Protein AF-A0A2V7A7R7-F1 (afdb_monomer)

Sequence (84 aa):
MPRLKLPTRLATPEDAGVVAAIYNEGIAERNATFENEPRTAEQIASQLGERKEGYDLQLTQYDERGWRATFYTQAWSTGAPVHR

Solvent-accessible surface area (backbone atoms only — not comparable to full-atom values): 5176 Å² total; per-residue (Å²): 131,84,79,78,80,51,66,67,46,75,60,50,47,85,42,12,56,62,51,24,49,57,52,33,48,25,33,76,70,63,43,98,48,97,55,85,74,76,64,49,36,67,60,40,20,50,54,49,67,52,72,51,93,55,55,50,50,36,37,31,46,71,55,102,88,44,73,41,80,46,81,43,62,52,86,72,80,60,91,69,81,82,80,126

Foldseek 3Di:
DDDPQFDKDFDALVCLQQVLVVVVVCLVVVHPDPDNDRDDSVNSSVVRVPPDQFKTWMWGAPDPPDIDIDIGTPPPVDPDDPDD

pLDDT: mean 71.65, std 14.65, range [42.66, 90.88]

Radius of gyration: 14.91 Å; Cα contacts (8 Å, |Δi|>4): 103; chains: 1; bounding box: 36×44×31 Å

Secondary structure (DSSP, 8-state):
-------EEE--GGGHHHHHHHHHHHHHTT-S-S--SPPPHHHHHHHHHS--TTEEEEEEE-SSS-EEEEEEEGGGTS------

Mean predicted aligned error: 11.47 Å

Nearest PDB structures (foldseek):
  5jtf-assembly1_B  TM=6.878E-01  e=2.040E-03  Pseudomonas putida KT2440
  5wph-assembly1_A  TM=6.582E-01  e=4.456E-03  Pseudomonas putida KT2440
  1vhs-assembly1_A  TM=6.550E-01  e=7.028E-03  Bacillus subtilis
  5t7e-assembly1_C-2  TM=6.724E-01  e=1.992E-02  Streptomyces hygroscopicus
  3dr8-assembly1_B  TM=6.917E-01  e=3.819E-02  unclassified

Structure (mmCIF, N/CA/C/O backbone):
data_AF-A0A2V7A7R7-F1
#
_entry.id   AF-A0A2V7A7R7-F1
#
loop_
_atom_site.group_PDB
_atom_site.id
_atom_site.type_symbol
_atom_site.label_atom_id
_atom_site.label_alt_id
_atom_site.label_comp_id
_atom_site.label_asym_id
_atom_site.label_entity_id
_atom_site.label_seq_id
_atom_site.pdbx_PDB_ins_code
_atom_site.Cartn_x
_atom_site.Cartn_y
_atom_site.Cartn_z
_atom_site.occupancy
_atom_site.B_iso_or_equiv
_atom_site.auth_seq_id
_atom_site.auth_comp_id
_atom_site.auth_asym_id
_atom_site.auth_atom_id
_atom_site.pdbx_PDB_model_num
ATOM 1 N N . MET A 1 1 ? -18.392 6.121 -18.844 1.00 42.84 1 MET A N 1
ATOM 2 C CA . MET A 1 1 ? -18.173 4.981 -17.928 1.00 42.84 1 MET A CA 1
ATOM 3 C C . MET A 1 1 ? -18.031 5.533 -16.520 1.00 42.84 1 MET A C 1
ATOM 5 O O . M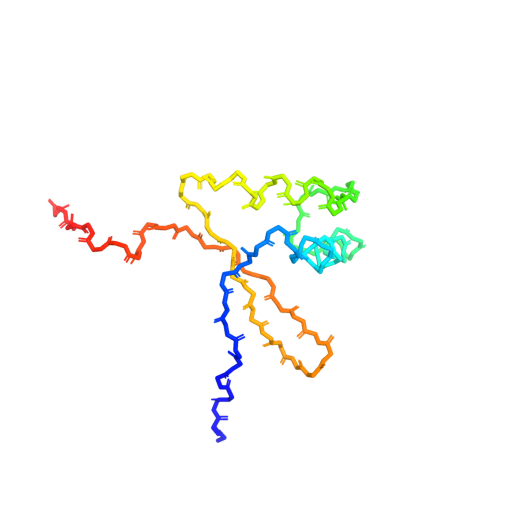ET A 1 1 ? -17.230 6.451 -16.362 1.00 42.84 1 MET A O 1
ATOM 9 N N . PRO A 1 2 ? -18.822 5.094 -15.528 1.00 49.50 2 PRO A N 1
ATOM 10 C CA . PRO A 1 2 ? -18.639 5.582 -14.167 1.00 49.50 2 PRO A CA 1
ATOM 11 C C . PRO A 1 2 ? -17.276 5.095 -13.658 1.00 49.50 2 PRO A C 1
ATOM 13 O O . PRO A 1 2 ? -16.974 3.907 -13.737 1.00 49.50 2 PRO A O 1
ATOM 16 N N . ARG A 1 3 ? -16.429 6.014 -13.177 1.00 53.22 3 ARG A N 1
ATOM 17 C CA . ARG A 1 3 ? -15.198 5.655 -12.458 1.00 53.22 3 ARG A CA 1
ATOM 18 C C . ARG A 1 3 ? -15.625 4.885 -11.211 1.00 53.22 3 ARG A C 1
ATOM 20 O O . ARG A 1 3 ? -16.191 5.493 -10.304 1.00 53.22 3 ARG A O 1
ATOM 27 N N . LEU A 1 4 ? -15.386 3.575 -11.183 1.00 48.88 4 LEU A N 1
ATOM 28 C CA . LEU A 1 4 ? -15.497 2.778 -9.964 1.00 48.88 4 LEU A CA 1
ATOM 29 C C . LEU A 1 4 ? -14.661 3.478 -8.887 1.00 48.88 4 LEU A C 1
ATOM 31 O O . LEU A 1 4 ? -13.447 3.630 -9.033 1.00 48.88 4 LEU A O 1
ATOM 35 N N . LYS A 1 5 ? -15.323 3.979 -7.839 1.00 56.06 5 LYS A N 1
ATOM 36 C CA . LYS A 1 5 ? -14.642 4.403 -6.616 1.00 56.06 5 LYS A CA 1
ATOM 37 C C . LYS A 1 5 ? -14.204 3.125 -5.923 1.00 56.06 5 LYS A C 1
ATOM 39 O O . LYS A 1 5 ? -14.953 2.559 -5.135 1.00 56.06 5 LYS A O 1
ATOM 44 N N . LEU A 1 6 ? -13.035 2.636 -6.309 1.00 59.06 6 LEU A N 1
ATOM 45 C CA . LEU A 1 6 ? -12.418 1.504 -5.647 1.00 59.06 6 LEU A CA 1
ATOM 46 C C . LEU A 1 6 ? -12.234 1.866 -4.167 1.00 59.06 6 LEU A C 1
ATOM 48 O O . LEU A 1 6 ? -11.817 2.994 -3.884 1.00 59.06 6 LEU A O 1
ATOM 52 N N . PRO A 1 7 ? -12.603 0.981 -3.227 1.00 75.44 7 PRO A N 1
ATOM 53 C CA . PRO A 1 7 ? -12.488 1.276 -1.812 1.00 75.44 7 PRO A CA 1
ATOM 54 C C . PRO A 1 7 ? -11.035 1.608 -1.477 1.00 75.44 7 PRO A C 1
ATOM 56 O O . PRO A 1 7 ? -10.094 0.897 -1.841 1.00 75.44 7 PRO A O 1
ATOM 59 N N . THR A 1 8 ? -10.883 2.736 -0.798 1.00 72.56 8 THR A N 1
ATOM 60 C CA . THR A 1 8 ? -9.607 3.326 -0.434 1.00 72.56 8 THR A CA 1
ATOM 61 C C . THR A 1 8 ? -9.563 3.458 1.076 1.00 72.56 8 THR A C 1
ATOM 63 O O . THR A 1 8 ? -10.455 4.072 1.664 1.00 72.56 8 THR A O 1
ATOM 66 N N . ARG A 1 9 ? -8.527 2.903 1.705 1.00 83.75 9 ARG A N 1
ATOM 67 C CA . ARG A 1 9 ? -8.303 3.050 3.146 1.00 83.75 9 ARG A CA 1
ATOM 68 C C . ARG A 1 9 ? -6.819 3.145 3.477 1.00 83.75 9 ARG A C 1
ATOM 70 O O . ARG A 1 9 ? -5.967 2.769 2.669 1.00 83.75 9 ARG A O 1
ATOM 77 N N . LEU A 1 10 ? -6.534 3.640 4.679 1.00 81.50 10 LEU A N 1
ATOM 78 C CA . LEU A 1 10 ? -5.195 3.583 5.255 1.00 81.50 10 LEU A CA 1
ATOM 79 C C . LEU A 1 10 ? -4.779 2.125 5.462 1.00 81.50 10 LEU A C 1
ATOM 81 O O . LEU A 1 10 ? -5.605 1.287 5.848 1.00 81.50 10 LEU A O 1
ATOM 85 N N . ALA A 1 11 ? -3.506 1.849 5.196 1.00 82.81 11 ALA A N 1
ATOM 86 C CA . ALA A 1 11 ? -2.897 0.575 5.533 1.00 82.81 11 ALA A CA 1
ATOM 87 C C . ALA A 1 11 ? -2.691 0.473 7.052 1.00 82.81 11 ALA A C 1
ATOM 89 O O . ALA A 1 11 ? -2.300 1.444 7.703 1.00 82.81 11 ALA A O 1
ATOM 90 N N . THR A 1 12 ? -2.943 -0.705 7.607 1.00 86.50 12 THR A N 1
ATOM 91 C CA . THR A 1 12 ? -2.631 -1.062 8.996 1.00 86.50 12 THR A CA 1
ATOM 92 C C . THR A 1 12 ? -1.514 -2.110 9.010 1.00 86.50 12 THR A C 1
ATOM 94 O O . THR A 1 12 ? -1.215 -2.692 7.965 1.00 86.50 12 THR A O 1
ATOM 97 N N . PRO A 1 13 ? -0.890 -2.413 10.164 1.00 87.62 13 PRO A N 1
ATOM 98 C CA . PRO A 1 13 ? 0.101 -3.490 10.247 1.00 87.62 13 PRO A CA 1
ATOM 99 C C . PRO A 1 13 ? -0.404 -4.853 9.740 1.00 87.62 13 PRO A C 1
ATOM 101 O O . PRO A 1 13 ? 0.395 -5.670 9.295 1.00 87.62 13 PRO A O 1
ATOM 104 N N . GLU A 1 14 ? -1.719 -5.093 9.746 1.00 88.44 14 GLU A N 1
ATOM 105 C CA . GLU A 1 14 ? -2.330 -6.314 9.201 1.00 88.44 14 GLU A CA 1
ATOM 106 C C . GLU A 1 14 ? -2.186 -6.418 7.672 1.00 88.44 14 GLU A C 1
ATOM 108 O O . GLU A 1 14 ? -2.143 -7.517 7.122 1.00 88.44 14 GLU A O 1
ATOM 113 N N . ASP A 1 15 ? -2.039 -5.289 6.974 1.00 88.12 15 ASP A N 1
ATOM 114 C CA . ASP A 1 15 ? -1.846 -5.249 5.522 1.00 88.12 15 ASP A CA 1
ATOM 115 C C . ASP A 1 15 ? -0.407 -5.535 5.086 1.00 88.12 15 ASP A C 1
ATOM 117 O O . ASP A 1 15 ? -0.115 -5.597 3.887 1.00 88.12 15 ASP A O 1
ATOM 121 N N . ALA A 1 16 ? 0.515 -5.700 6.035 1.00 88.75 16 ALA A N 1
ATOM 122 C CA . ALA A 1 16 ? 1.939 -5.749 5.747 1.00 88.75 16 ALA A CA 1
ATOM 123 C C . ALA A 1 16 ? 2.329 -6.868 4.773 1.00 88.75 16 AL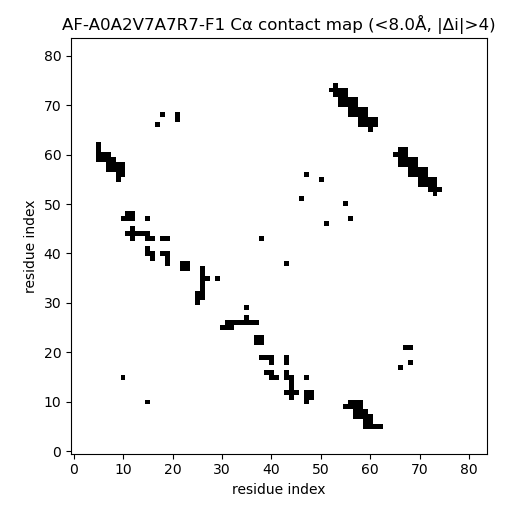A A C 1
ATOM 125 O O . ALA A 1 16 ? 3.220 -6.675 3.949 1.00 88.75 16 ALA A O 1
ATOM 126 N N . GLY A 1 17 ? 1.634 -8.009 4.807 1.00 88.88 17 GLY A N 1
ATOM 127 C CA . GLY A 1 17 ? 1.855 -9.096 3.851 1.00 88.88 17 GLY A CA 1
ATOM 128 C C . GLY A 1 17 ? 1.519 -8.702 2.409 1.00 88.88 17 GLY A C 1
ATOM 129 O O . GLY A 1 17 ? 2.298 -8.969 1.496 1.00 88.88 17 GLY A O 1
ATOM 130 N N . VAL A 1 18 ? 0.392 -8.014 2.203 1.00 87.62 18 VAL A N 1
ATOM 131 C CA . VAL A 1 18 ? -0.037 -7.541 0.875 1.00 87.62 18 VAL A CA 1
ATOM 132 C C . VAL A 1 18 ? 0.906 -6.453 0.368 1.00 87.62 18 VAL A C 1
ATOM 134 O O . VAL A 1 18 ? 1.326 -6.480 -0.787 1.00 87.62 18 VAL A O 1
ATOM 137 N N . VAL A 1 19 ? 1.286 -5.519 1.239 1.00 86.81 19 VAL A N 1
ATOM 138 C CA . VAL A 1 19 ? 2.222 -4.443 0.897 1.00 86.81 19 VAL A CA 1
ATOM 139 C C . VAL A 1 19 ? 3.603 -5.005 0.552 1.00 86.81 19 VAL A C 1
ATOM 141 O O . VAL A 1 19 ? 4.174 -4.598 -0.456 1.00 86.81 19 VAL A O 1
ATOM 144 N N . ALA A 1 20 ? 4.114 -5.970 1.325 1.00 88.38 20 ALA A N 1
ATOM 145 C CA . ALA A 1 20 ? 5.383 -6.637 1.037 1.00 88.38 20 ALA A CA 1
ATOM 146 C C . ALA A 1 20 ? 5.352 -7.361 -0.315 1.00 88.38 20 ALA A C 1
ATOM 148 O O . ALA A 1 20 ? 6.319 -7.278 -1.065 1.00 88.38 20 ALA A O 1
ATOM 149 N N . ALA A 1 21 ? 4.243 -8.024 -0.658 1.00 87.50 21 ALA A N 1
ATOM 150 C CA . ALA A 1 21 ? 4.101 -8.693 -1.949 1.00 87.50 21 ALA A CA 1
ATOM 151 C C . ALA A 1 21 ? 4.206 -7.704 -3.121 1.00 87.50 21 ALA A C 1
ATOM 153 O O . ALA A 1 21 ? 5.022 -7.912 -4.013 1.00 87.50 21 ALA A O 1
ATOM 154 N N . ILE A 1 22 ? 3.461 -6.593 -3.073 1.00 86.31 22 ILE A N 1
ATOM 155 C CA . ILE A 1 22 ? 3.503 -5.541 -4.106 1.00 86.31 22 ILE A CA 1
ATOM 156 C C . ILE A 1 22 ? 4.904 -4.909 -4.183 1.00 86.31 22 ILE A C 1
ATOM 158 O O . ILE A 1 22 ? 5.436 -4.681 -5.267 1.00 86.31 22 ILE A O 1
ATOM 162 N N . TYR A 1 23 ? 5.524 -4.641 -3.032 1.00 82.81 23 TYR A N 1
ATOM 163 C CA . TYR A 1 23 ? 6.860 -4.049 -2.966 1.00 82.81 23 TYR A CA 1
ATOM 164 C C . TYR A 1 23 ? 7.926 -4.972 -3.577 1.00 82.81 23 TYR A C 1
ATOM 166 O O . TYR A 1 23 ? 8.770 -4.534 -4.358 1.00 82.81 23 TYR A O 1
ATOM 174 N N . ASN A 1 24 ? 7.864 -6.265 -3.256 1.00 84.75 24 ASN A N 1
ATOM 175 C CA . ASN A 1 24 ? 8.805 -7.269 -3.747 1.00 84.75 24 ASN A 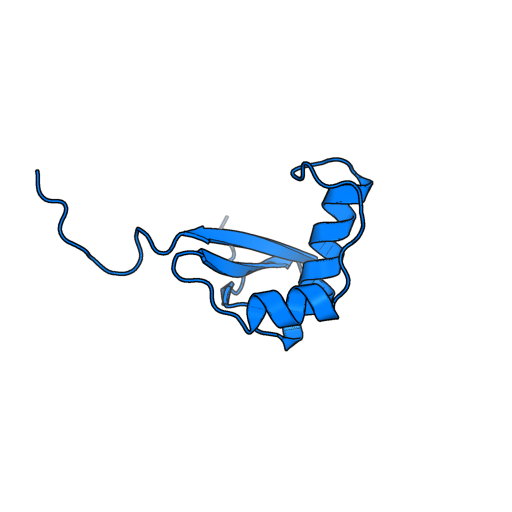CA 1
ATOM 176 C C . ASN A 1 24 ? 8.590 -7.607 -5.223 1.00 84.75 24 ASN A C 1
ATOM 178 O O . ASN A 1 24 ? 9.564 -7.910 -5.908 1.00 84.75 24 ASN A O 1
ATOM 182 N N . GLU A 1 25 ? 7.352 -7.529 -5.718 1.00 85.94 25 GLU A N 1
ATOM 183 C CA . GLU A 1 25 ? 7.054 -7.598 -7.151 1.00 85.94 25 GLU A CA 1
ATOM 184 C C . GLU A 1 25 ? 7.786 -6.469 -7.894 1.00 85.94 25 GLU A C 1
ATOM 186 O O . GLU A 1 25 ? 8.550 -6.745 -8.817 1.00 85.94 25 GLU A O 1
ATOM 191 N N . GLY A 1 26 ? 7.706 -5.228 -7.396 1.00 81.62 26 GLY A N 1
ATOM 192 C CA . GLY A 1 26 ? 8.455 -4.092 -7.947 1.00 81.62 26 GLY A CA 1
ATOM 193 C C . GLY A 1 26 ? 9.978 -4.288 -7.946 1.00 81.62 26 GLY A C 1
ATOM 194 O O . GLY A 1 26 ? 10.641 -3.982 -8.940 1.00 81.62 26 GLY A O 1
ATOM 195 N N . ILE A 1 27 ? 10.541 -4.873 -6.881 1.00 81.81 27 ILE A N 1
ATOM 196 C CA . ILE A 1 27 ? 11.969 -5.236 -6.827 1.00 81.81 27 ILE A CA 1
ATOM 197 C C . ILE A 1 27 ? 12.310 -6.288 -7.892 1.00 81.81 27 ILE A C 1
ATOM 199 O O . ILE A 1 27 ? 13.269 -6.112 -8.647 1.00 81.81 27 ILE A O 1
ATOM 203 N N . ALA A 1 28 ? 11.537 -7.375 -7.965 1.00 82.50 28 ALA A N 1
ATOM 204 C CA . ALA A 1 28 ? 11.779 -8.483 -8.888 1.00 82.50 28 ALA A CA 1
ATOM 205 C C . ALA A 1 28 ? 11.686 -8.037 -10.355 1.00 82.50 28 ALA A C 1
ATOM 207 O O . ALA A 1 28 ? 12.512 -8.427 -11.183 1.00 82.50 28 ALA A O 1
ATOM 208 N N . GLU A 1 29 ? 10.721 -7.173 -10.665 1.00 83.00 29 GLU A N 1
ATOM 209 C CA . GLU A 1 29 ? 10.530 -6.583 -11.990 1.00 83.00 29 GLU A CA 1
ATOM 210 C C . GLU A 1 29 ? 11.478 -5.405 -12.269 1.00 83.00 2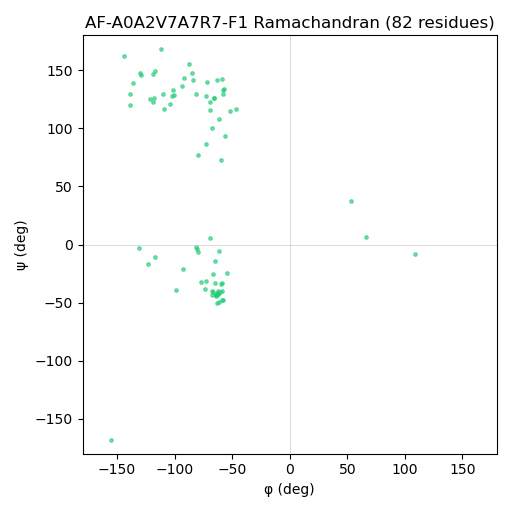9 GLU A C 1
ATOM 212 O O . GLU A 1 29 ? 11.531 -4.901 -13.393 1.00 83.00 29 GLU A O 1
ATOM 217 N N . ARG A 1 30 ? 12.251 -4.970 -11.263 1.00 75.81 30 ARG A N 1
ATOM 218 C CA . ARG A 1 30 ? 13.131 -3.788 -11.299 1.00 75.81 30 ARG A CA 1
ATOM 219 C C . ARG A 1 30 ? 12.377 -2.528 -11.730 1.00 75.81 30 ARG A C 1
ATOM 221 O O . ARG A 1 30 ? 12.906 -1.686 -12.459 1.00 75.81 30 ARG A O 1
ATOM 228 N N . ASN A 1 31 ? 11.131 -2.413 -11.286 1.00 63.38 31 ASN A N 1
ATOM 229 C CA . ASN A 1 31 ? 10.217 -1.344 -11.637 1.00 63.38 31 ASN A CA 1
ATOM 230 C C . ASN A 1 31 ? 9.847 -0.560 -10.370 1.00 63.38 31 ASN A C 1
ATOM 232 O O . ASN A 1 31 ? 9.411 -1.124 -9.374 1.00 63.38 31 ASN A O 1
ATOM 236 N N . ALA A 1 32 ? 10.035 0.759 -10.407 1.00 58.28 32 ALA A N 1
ATOM 237 C CA . ALA A 1 32 ? 9.675 1.700 -9.341 1.00 58.28 32 ALA A CA 1
ATOM 238 C C . ALA A 1 32 ? 10.430 1.621 -7.986 1.00 58.28 32 ALA A C 1
ATOM 240 O O . ALA A 1 32 ? 10.098 2.403 -7.093 1.00 58.28 32 ALA A O 1
ATOM 241 N N . THR A 1 33 ? 11.481 0.802 -7.820 1.00 59.16 33 THR A N 1
ATOM 242 C CA . THR A 1 33 ? 12.336 0.801 -6.606 1.00 59.16 33 THR A CA 1
ATOM 243 C C . THR A 1 33 ? 13.835 0.721 -6.931 1.00 59.16 33 THR A C 1
ATOM 245 O O . THR A 1 33 ? 14.244 -0.052 -7.790 1.00 59.16 33 THR A O 1
ATOM 248 N N . PHE A 1 34 ? 14.679 1.483 -6.218 1.00 67.25 34 PHE A N 1
ATOM 249 C CA . PHE A 1 34 ? 16.153 1.371 -6.291 1.00 67.25 34 PHE A CA 1
ATOM 250 C C . PHE A 1 34 ? 16.721 0.219 -5.435 1.00 67.25 34 PHE A C 1
ATOM 252 O O . PHE A 1 34 ? 17.932 0.002 -5.404 1.00 67.25 34 PHE A O 1
ATOM 259 N N . GLU A 1 35 ? 15.857 -0.498 -4.718 1.00 67.88 35 GLU A N 1
ATOM 260 C CA . GLU A 1 35 ? 16.219 -1.615 -3.847 1.00 67.88 35 GLU A CA 1
ATOM 261 C C . GLU A 1 35 ? 16.314 -2.934 -4.631 1.00 67.88 35 GLU A C 1
ATOM 263 O O . GLU A 1 35 ? 15.585 -3.130 -5.600 1.00 67.88 35 GLU A O 1
ATOM 268 N N . ASN A 1 36 ? 17.209 -3.838 -4.209 1.00 75.19 36 ASN A N 1
ATOM 269 C CA . ASN A 1 36 ? 17.385 -5.170 -4.818 1.00 75.19 36 ASN A CA 1
ATOM 270 C C . ASN A 1 36 ? 17.063 -6.326 -3.854 1.00 75.19 36 ASN A C 1
ATOM 272 O O . ASN A 1 36 ? 16.990 -7.476 -4.281 1.00 75.19 36 ASN A O 1
ATOM 276 N N . GLU A 1 37 ? 16.892 -6.043 -2.563 1.00 83.44 37 GLU A N 1
ATOM 277 C CA . GLU A 1 37 ? 16.663 -7.061 -1.538 1.00 83.44 37 GLU A CA 1
ATOM 278 C C . GLU A 1 37 ? 15.178 -7.109 -1.151 1.00 83.44 37 GLU A C 1
ATOM 280 O O . GLU A 1 37 ? 14.614 -6.063 -0.816 1.00 83.44 37 GLU A O 1
ATOM 285 N N . PRO A 1 38 ? 14.534 -8.293 -1.174 1.00 84.38 38 PRO A N 1
ATOM 286 C CA . PRO A 1 38 ? 13.138 -8.432 -0.775 1.00 84.38 38 PRO A CA 1
ATOM 287 C C . PRO A 1 38 ? 12.899 -7.989 0.672 1.00 84.38 38 PRO A C 1
ATOM 289 O O . PRO A 1 38 ? 13.691 -8.276 1.571 1.00 84.38 38 PRO A O 1
ATOM 292 N N . ARG A 1 39 ? 11.758 -7.346 0.910 1.00 86.19 39 ARG A N 1
ATOM 293 C CA . ARG A 1 39 ? 11.273 -6.964 2.238 1.00 86.19 39 ARG A CA 1
ATOM 294 C C . ARG A 1 39 ? 10.381 -8.047 2.830 1.00 86.19 39 ARG A C 1
ATOM 296 O O . ARG A 1 39 ? 9.586 -8.672 2.126 1.00 86.19 39 ARG A O 1
ATOM 303 N N . THR A 1 40 ? 10.482 -8.253 4.139 1.00 90.88 40 THR A N 1
ATOM 304 C CA . THR A 1 40 ? 9.593 -9.163 4.869 1.00 90.88 40 THR A CA 1
ATOM 305 C C . THR A 1 40 ? 8.327 -8.446 5.331 1.00 90.88 40 THR A C 1
ATOM 307 O O . THR A 1 40 ? 8.316 -7.232 5.544 1.00 90.88 40 THR A O 1
ATOM 310 N N . ALA A 1 41 ? 7.250 -9.206 5.541 1.00 87.62 41 ALA A N 1
ATOM 311 C CA . ALA A 1 41 ? 6.012 -8.667 6.101 1.00 87.62 41 ALA A CA 1
ATOM 312 C C . ALA A 1 41 ? 6.230 -8.053 7.497 1.00 87.62 41 ALA A C 1
ATOM 314 O O . ALA A 1 41 ? 5.621 -7.044 7.818 1.00 87.62 41 ALA A O 1
ATOM 315 N N . GLU A 1 42 ? 7.136 -8.599 8.311 1.00 86.69 42 GLU A N 1
ATOM 316 C CA . GLU A 1 42 ? 7.455 -8.055 9.640 1.00 86.69 42 GLU A CA 1
ATOM 317 C C . GLU A 1 42 ? 8.139 -6.684 9.560 1.00 86.69 42 GLU A C 1
ATOM 319 O O . GLU A 1 42 ? 7.788 -5.772 10.308 1.00 86.69 42 GLU A O 1
ATOM 324 N N . GLN A 1 43 ? 9.066 -6.505 8.611 1.00 85.19 43 GLN A N 1
ATOM 325 C CA . GLN A 1 43 ? 9.710 -5.210 8.366 1.00 85.19 43 GLN A CA 1
ATOM 326 C C . GLN A 1 43 ? 8.687 -4.156 7.931 1.00 85.19 43 GLN A C 1
ATOM 328 O O . GLN A 1 43 ? 8.705 -3.029 8.426 1.00 85.19 43 GLN A O 1
ATOM 333 N N . ILE A 1 44 ? 7.764 -4.535 7.045 1.00 87.06 44 ILE A N 1
ATOM 334 C CA . ILE A 1 44 ? 6.681 -3.654 6.604 1.0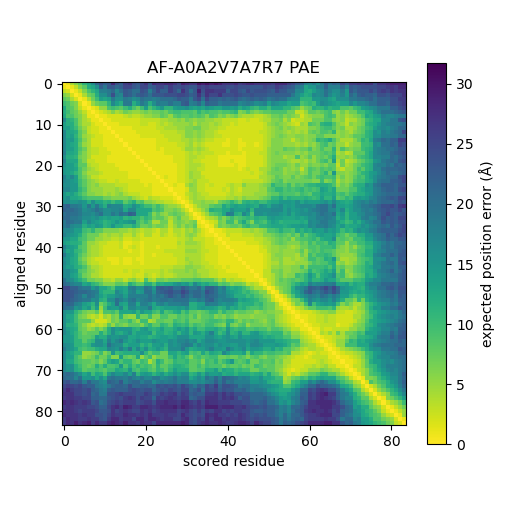0 87.06 44 ILE A CA 1
ATOM 335 C C . ILE A 1 44 ? 5.698 -3.367 7.749 1.00 87.06 44 ILE A C 1
ATOM 337 O O . ILE A 1 44 ? 5.272 -2.227 7.907 1.00 87.06 44 ILE A O 1
ATOM 341 N N . ALA A 1 45 ? 5.365 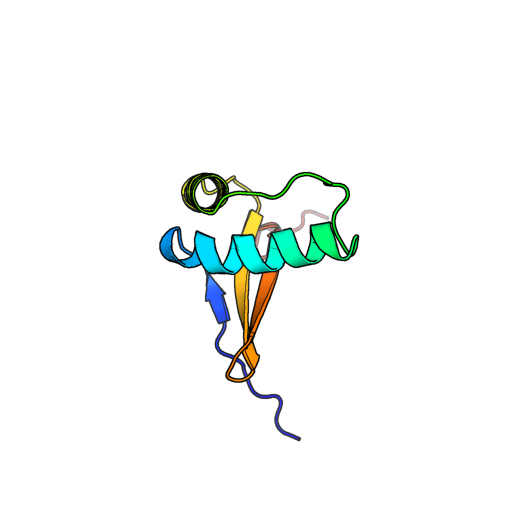-4.350 8.589 1.00 85.88 45 ALA A N 1
ATOM 342 C CA . ALA A 1 45 ? 4.473 -4.162 9.734 1.00 85.88 45 ALA A CA 1
ATOM 343 C C . ALA A 1 45 ? 5.060 -3.182 10.759 1.00 85.88 45 ALA A C 1
ATOM 345 O O . ALA A 1 45 ? 4.339 -2.304 11.234 1.00 85.88 45 ALA A O 1
ATOM 346 N N . SER A 1 46 ? 6.367 -3.280 11.042 1.00 84.12 46 SER A N 1
ATOM 347 C CA . SER A 1 46 ? 7.084 -2.289 11.857 1.00 84.12 46 SER A CA 1
ATOM 348 C C . SER A 1 46 ? 6.964 -0.898 11.241 1.00 84.12 46 SER A C 1
ATOM 350 O O . SER A 1 46 ? 6.545 0.036 11.913 1.00 84.12 46 SER A O 1
ATOM 352 N N . GLN A 1 47 ? 7.210 -0.770 9.934 1.00 79.25 47 GLN A N 1
ATOM 353 C CA . GLN A 1 47 ? 7.130 0.507 9.225 1.00 79.25 47 GLN A CA 1
ATOM 354 C C . GLN A 1 47 ? 5.713 1.110 9.188 1.00 79.25 47 GLN A C 1
ATOM 356 O O . GLN A 1 47 ? 5.570 2.329 9.197 1.00 79.25 47 GLN A O 1
ATOM 361 N N . LEU A 1 48 ? 4.664 0.282 9.142 1.00 80.75 48 LEU A N 1
ATOM 362 C CA . LEU A 1 48 ? 3.266 0.729 9.202 1.00 80.75 48 LEU A CA 1
ATOM 363 C C . LEU A 1 48 ? 2.826 1.094 10.627 1.00 80.75 48 LEU A C 1
ATOM 365 O O . LEU A 1 48 ? 1.990 1.981 10.800 1.00 80.75 48 LEU A O 1
ATOM 369 N N . GLY A 1 49 ? 3.374 0.420 11.642 1.00 75.31 49 GLY A N 1
ATOM 370 C CA . GLY A 1 49 ? 3.144 0.736 13.054 1.00 75.31 49 GLY A CA 1
ATOM 371 C C . GLY A 1 49 ? 3.874 2.007 13.497 1.00 75.31 49 GLY A C 1
ATOM 372 O O . GLY A 1 49 ? 3.325 2.824 14.237 1.00 75.31 49 GLY A O 1
ATOM 373 N N . GLU A 1 50 ? 5.087 2.212 12.991 1.00 70.69 50 GLU A N 1
ATOM 374 C CA . GLU A 1 50 ? 5.877 3.427 13.143 1.00 70.69 50 GLU A CA 1
ATOM 375 C C . GLU A 1 50 ? 5.376 4.481 12.151 1.00 70.69 50 GLU A C 1
ATOM 377 O O . GLU A 1 50 ? 5.995 4.716 11.114 1.00 70.69 50 GLU A O 1
ATOM 382 N N . ARG A 1 51 ? 4.235 5.126 12.437 1.00 59.38 51 ARG A N 1
ATOM 383 C CA . ARG A 1 51 ? 3.758 6.268 11.637 1.00 59.38 51 ARG A CA 1
ATOM 384 C C . ARG A 1 51 ? 4.835 7.357 11.605 1.00 59.38 51 ARG A C 1
ATOM 386 O O . ARG A 1 51 ? 4.906 8.187 12.508 1.00 59.38 51 ARG A O 1
ATOM 393 N N . LYS A 1 52 ? 5.694 7.353 10.585 1.00 56.12 52 LYS A N 1
ATOM 394 C CA . LYS A 1 52 ? 6.698 8.401 10.401 1.00 56.12 52 LYS A CA 1
ATOM 395 C C . LYS A 1 52 ? 5.979 9.685 10.021 1.00 56.12 52 LYS A C 1
ATOM 397 O O . LYS A 1 52 ? 5.257 9.720 9.024 1.00 56.12 52 LYS A O 1
ATOM 402 N N . GLU A 1 53 ? 6.193 10.735 10.812 1.00 54.16 53 GLU A N 1
ATOM 403 C CA . GLU A 1 53 ? 5.711 12.080 10.508 1.00 54.16 53 GLU A CA 1
ATOM 404 C C . GLU A 1 53 ? 6.039 12.425 9.050 1.00 54.16 53 GLU A C 1
ATOM 406 O O . GLU A 1 53 ? 7.201 12.451 8.640 1.00 54.16 53 GLU A O 1
ATOM 411 N N . GLY A 1 54 ? 4.992 12.631 8.250 1.00 55.56 54 GLY A N 1
ATOM 412 C CA . GLY A 1 54 ? 5.115 13.083 6.872 1.00 55.56 54 GLY A CA 1
ATOM 413 C C . GLY A 1 54 ? 4.796 12.068 5.779 1.00 55.56 54 GLY A C 1
ATOM 414 O O . GLY A 1 54 ? 4.691 12.532 4.650 1.00 55.56 54 GLY A O 1
ATOM 415 N N . TYR A 1 55 ? 4.574 10.773 6.050 1.00 55.72 55 TYR A N 1
ATOM 416 C CA . TYR A 1 55 ? 4.170 9.796 5.019 1.00 55.72 55 TYR A CA 1
ATOM 417 C C . TYR A 1 55 ? 3.085 8.831 5.510 1.00 55.72 55 TYR A C 1
ATOM 419 O O . TYR A 1 55 ? 3.249 8.179 6.535 1.00 55.72 55 TYR A O 1
ATOM 427 N N . ASP A 1 56 ? 2.015 8.688 4.730 1.00 68.00 56 ASP A N 1
ATOM 428 C CA . ASP A 1 56 ? 0.975 7.676 4.927 1.00 68.00 56 ASP A CA 1
ATOM 429 C C . ASP A 1 56 ? 0.931 6.720 3.725 1.00 68.00 56 ASP A C 1
ATOM 431 O O . ASP A 1 56 ? 1.216 7.107 2.585 1.00 68.00 56 ASP A O 1
ATOM 435 N N . LEU A 1 57 ? 0.549 5.462 3.977 1.00 76.69 57 LEU A N 1
ATOM 436 C CA . LEU A 1 57 ? 0.330 4.459 2.936 1.00 76.69 57 LEU A CA 1
ATOM 437 C C . LEU A 1 57 ? -1.166 4.238 2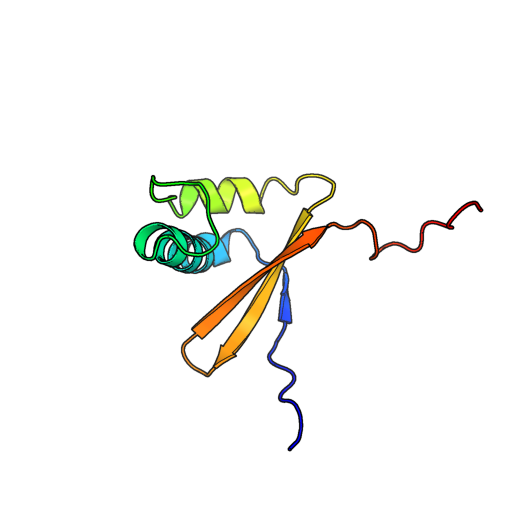.710 1.00 76.69 57 LEU A C 1
ATOM 439 O O . LEU A 1 57 ? -1.898 3.819 3.611 1.00 76.69 57 LEU A O 1
ATOM 443 N N . GLN A 1 58 ? -1.604 4.479 1.478 1.00 79.69 58 GLN A N 1
ATOM 444 C CA . GLN A 1 58 ? -2.962 4.204 1.037 1.00 79.69 58 GLN A CA 1
ATOM 445 C C . GLN A 1 58 ? -3.012 2.916 0.219 1.00 79.69 58 GLN A C 1
ATOM 447 O O . GLN A 1 58 ? -2.249 2.751 -0.736 1.00 79.69 58 GLN A O 1
ATOM 452 N N . LEU A 1 59 ? -3.972 2.050 0.537 1.00 77.75 59 LEU A N 1
ATOM 453 C CA . LEU A 1 59 ? -4.344 0.927 -0.314 1.00 77.75 59 LEU A CA 1
ATOM 454 C C . LEU A 1 59 ? -5.611 1.278 -1.082 1.00 77.75 59 LEU A C 1
ATOM 456 O O . LEU A 1 59 ? -6.613 1.713 -0.513 1.00 77.75 59 LEU A O 1
ATOM 460 N N . THR A 1 60 ? -5.548 1.099 -2.395 1.00 81.31 60 THR A N 1
ATOM 461 C CA . THR A 1 60 ? -6.696 1.223 -3.292 1.00 81.31 60 THR A CA 1
ATOM 462 C C . THR A 1 60 ? -6.888 -0.120 -3.961 1.00 81.31 60 THR A C 1
ATOM 464 O O . THR A 1 60 ? -5.956 -0.625 -4.588 1.00 81.31 60 THR A O 1
ATOM 467 N N . GLN A 1 61 ? -8.070 -0.714 -3.825 1.00 78.44 61 GLN A N 1
ATOM 468 C CA . GLN A 1 61 ? -8.391 -1.921 -4.583 1.00 78.44 61 GLN A CA 1
ATOM 469 C C . GLN A 1 61 ? -8.228 -1.605 -6.076 1.00 78.44 61 GLN A C 1
ATOM 471 O O . GLN A 1 61 ? -8.636 -0.538 -6.511 1.00 78.44 61 GLN A O 1
ATOM 476 N N . TYR A 1 62 ? -7.571 -2.450 -6.858 1.00 73.81 62 TYR A N 1
ATOM 477 C CA . TYR A 1 62 ? -7.405 -2.222 -8.297 1.00 73.81 62 TYR A CA 1
ATOM 478 C C . TYR A 1 62 ? -8.438 -3.031 -9.090 1.00 73.81 62 TYR A C 1
ATOM 480 O O . TYR A 1 62 ? -9.049 -2.508 -10.020 1.00 73.81 62 TYR A O 1
ATOM 488 N N . ASP A 1 63 ? -8.701 -4.261 -8.642 1.00 76.38 63 ASP A N 1
ATOM 489 C CA . ASP A 1 63 ? -9.740 -5.167 -9.138 1.00 76.38 63 ASP A CA 1
ATOM 490 C C . ASP A 1 63 ? -10.148 -6.185 -8.040 1.00 76.38 63 ASP A C 1
ATOM 492 O O . ASP A 1 63 ? -9.811 -6.021 -6.866 1.00 76.38 63 ASP A O 1
ATOM 496 N N . GLU A 1 64 ? -10.904 -7.234 -8.386 1.00 70.56 64 GLU A N 1
ATOM 497 C CA . GLU A 1 64 ? -11.344 -8.275 -7.434 1.00 70.56 64 GLU A CA 1
ATOM 498 C C . GLU A 1 64 ? -10.194 -9.112 -6.837 1.00 70.56 64 GLU A C 1
ATOM 500 O O . GLU A 1 64 ? -10.400 -9.835 -5.863 1.00 70.56 64 GLU A O 1
ATOM 505 N N . ARG A 1 65 ? -8.990 -9.037 -7.409 1.00 65.94 65 ARG A N 1
ATOM 506 C CA . ARG A 1 65 ? -7.821 -9.865 -7.080 1.00 65.94 65 ARG A CA 1
ATOM 507 C C . ARG A 1 65 ? -6.587 -9.058 -6.674 1.00 65.94 65 ARG A C 1
ATOM 509 O O . ARG A 1 65 ? -5.673 -9.634 -6.091 1.00 65.94 65 ARG A O 1
ATOM 516 N N . GLY A 1 66 ? -6.546 -7.764 -6.973 1.00 72.75 66 GLY A N 1
ATOM 517 C CA . GLY A 1 66 ? -5.351 -6.938 -6.868 1.00 72.75 66 GLY A CA 1
ATOM 518 C C . GLY A 1 66 ? -5.565 -5.652 -6.082 1.00 72.75 66 GLY A C 1
ATOM 519 O O . GLY A 1 66 ? -6.615 -5.008 -6.142 1.00 72.75 66 GLY A O 1
ATOM 520 N N . TRP A 1 67 ? -4.516 -5.243 -5.375 1.00 78.56 67 TRP A N 1
ATOM 521 C CA . TRP A 1 67 ? -4.441 -3.982 -4.644 1.00 78.56 67 TRP A CA 1
ATOM 522 C C . TRP A 1 67 ? -3.302 -3.136 -5.198 1.00 78.56 67 TRP A C 1
ATOM 524 O O . TRP A 1 67 ? -2.266 -3.652 -5.605 1.00 78.56 67 TRP A O 1
ATOM 534 N N . ARG A 1 68 ? -3.479 -1.817 -5.177 1.00 80.81 68 ARG A N 1
ATOM 535 C CA . ARG A 1 68 ? -2.419 -0.846 -5.438 1.00 80.81 68 ARG A CA 1
ATOM 536 C C . ARG A 1 68 ? -2.065 -0.124 -4.144 1.00 80.81 68 ARG A C 1
ATOM 538 O O . ARG A 1 68 ? -2.942 0.434 -3.484 1.00 80.81 68 ARG A O 1
ATOM 545 N N . ALA A 1 69 ? -0.774 -0.086 -3.838 1.00 77.88 69 ALA A N 1
ATOM 546 C CA . ALA A 1 69 ? -0.202 0.697 -2.753 1.00 77.88 69 ALA A CA 1
ATOM 547 C C . ALA A 1 69 ? 0.261 2.070 -3.271 1.00 77.88 69 ALA A C 1
ATOM 549 O O . ALA A 1 69 ? 0.832 2.178 -4.356 1.00 77.88 69 ALA A O 1
ATOM 550 N N . THR A 1 70 ? -0.016 3.145 -2.537 1.00 77.56 70 THR A N 1
ATOM 551 C CA . THR A 1 70 ? 0.437 4.501 -2.883 1.00 77.56 70 THR A CA 1
ATOM 552 C C . THR A 1 70 ? 0.905 5.226 -1.631 1.00 77.56 70 THR A C 1
ATOM 554 O O . THR A 1 70 ? 0.128 5.423 -0.698 1.00 77.56 70 THR A O 1
ATOM 557 N N . PHE A 1 71 ? 2.175 5.625 -1.627 1.00 69.50 71 PHE A N 1
ATOM 558 C CA . PHE A 1 71 ? 2.755 6.472 -0.589 1.00 69.50 71 PHE A CA 1
ATOM 559 C C . PHE A 1 71 ? 2.401 7.928 -0.886 1.00 69.50 71 PHE A C 1
ATOM 561 O O . PHE A 1 71 ? 2.616 8.396 -2.006 1.00 69.50 71 PHE A O 1
ATOM 568 N N . TYR A 1 72 ? 1.876 8.653 0.095 1.00 64.31 72 TYR A N 1
ATOM 569 C CA . TYR A 1 72 ? 1.658 10.092 -0.028 1.00 64.31 72 TYR A CA 1
ATOM 570 C C . TYR A 1 72 ? 2.238 10.822 1.173 1.00 64.31 72 TYR A C 1
ATOM 572 O O . TYR A 1 72 ? 2.263 10.294 2.285 1.00 64.31 72 TYR A O 1
ATOM 580 N N . THR A 1 73 ? 2.718 12.044 0.941 1.00 50.59 73 THR A N 1
ATOM 581 C CA . THR A 1 73 ? 3.184 12.889 2.034 1.00 50.59 73 THR A CA 1
ATOM 582 C C . THR A 1 73 ? 2.008 13.627 2.664 1.00 50.59 73 THR A C 1
ATOM 584 O O . THR A 1 73 ? 1.115 14.095 1.955 1.00 50.59 73 THR A O 1
ATOM 587 N N . GLN A 1 74 ? 1.990 13.780 3.990 1.00 54.94 74 GLN A N 1
ATOM 588 C CA . GLN A 1 74 ? 0.929 14.528 4.690 1.00 54.94 74 GLN A CA 1
ATOM 589 C C . GLN A 1 74 ? 0.951 16.047 4.426 1.00 54.94 74 GLN A C 1
ATOM 591 O O . GLN A 1 74 ? 0.146 16.780 4.997 1.00 54.94 74 GLN A O 1
ATOM 596 N N . ALA A 1 75 ? 1.813 16.547 3.533 1.00 47.34 75 ALA A N 1
ATOM 597 C CA . ALA A 1 75 ? 1.986 17.980 3.288 1.00 47.34 75 ALA A CA 1
ATOM 598 C C . ALA A 1 75 ? 0.720 18.705 2.771 1.00 47.34 75 ALA A C 1
ATOM 600 O O . ALA A 1 75 ? 0.735 19.925 2.653 1.00 47.34 75 ALA A O 1
ATOM 601 N N . TRP A 1 76 ? -0.376 17.987 2.483 1.00 46.75 76 TRP A N 1
ATOM 602 C CA . TRP A 1 76 ? -1.592 18.558 1.891 1.00 46.75 76 TRP A CA 1
ATOM 603 C C . TRP A 1 76 ? -2.912 18.180 2.590 1.00 46.75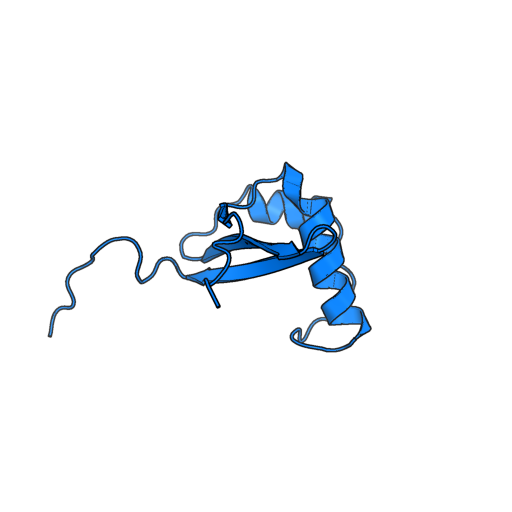 76 TRP A C 1
ATOM 605 O O . TRP A 1 76 ? -3.959 18.675 2.179 1.00 46.75 76 TRP A O 1
ATOM 615 N N . SER A 1 77 ? -2.915 17.327 3.625 1.00 49.66 77 SER A N 1
ATOM 616 C CA . SER A 1 77 ? -4.168 16.859 4.261 1.00 49.66 77 SER A CA 1
ATOM 617 C C . SER A 1 77 ? -4.622 17.684 5.467 1.00 49.66 77 SER A C 1
ATOM 619 O O . SER A 1 77 ? -5.803 17.677 5.807 1.00 49.66 77 SER A O 1
ATOM 621 N N . THR A 1 78 ? -3.723 18.432 6.097 1.00 46.12 78 THR A N 1
ATOM 622 C CA . THR A 1 78 ? -4.061 19.447 7.103 1.00 46.12 78 THR A CA 1
ATOM 623 C C . THR A 1 78 ? -3.802 20.806 6.485 1.00 46.12 78 THR A C 1
ATOM 625 O O . THR A 1 78 ? -2.665 21.089 6.126 1.00 46.12 78 THR A O 1
ATOM 628 N N . GLY A 1 79 ? -4.851 21.616 6.320 1.00 45.75 79 GLY A N 1
ATOM 629 C CA . GLY A 1 79 ? -4.809 22.956 5.728 1.00 45.75 79 GLY A CA 1
ATOM 630 C C . GLY A 1 79 ? -3.899 23.933 6.475 1.00 45.75 79 GLY A C 1
ATOM 631 O O . GLY A 1 79 ? -4.376 24.843 7.145 1.00 45.75 79 GLY A O 1
ATOM 632 N N . ALA A 1 80 ? -2.588 23.750 6.359 1.00 42.66 80 ALA A N 1
ATOM 633 C CA . ALA A 1 80 ? -1.602 24.711 6.801 1.00 42.66 80 ALA A CA 1
ATOM 634 C C . ALA A 1 80 ? -1.628 25.901 5.825 1.00 42.66 80 ALA A C 1
ATOM 636 O O . ALA A 1 80 ? -1.573 25.694 4.607 1.00 42.66 80 ALA A O 1
ATOM 637 N N . PRO A 1 81 ? -1.755 27.144 6.317 1.00 45.56 81 PRO A N 1
ATOM 638 C CA . PRO A 1 81 ? -1.816 28.307 5.451 1.00 45.56 81 PRO A CA 1
ATOM 639 C C . PRO A 1 81 ? -0.480 28.483 4.725 1.00 45.56 81 PRO A C 1
ATOM 641 O O . PRO A 1 81 ? 0.581 28.562 5.343 1.00 45.56 81 PRO A O 1
ATOM 644 N N . VAL A 1 82 ? -0.550 28.567 3.396 1.00 49.41 82 VAL A N 1
ATOM 645 C CA . VAL A 1 82 ? 0.567 28.992 2.551 1.00 49.41 82 VAL A CA 1
ATOM 646 C C . VAL A 1 82 ? 0.815 30.467 2.853 1.00 49.41 82 VAL A C 1
ATOM 648 O O . VAL A 1 82 ? 0.077 31.336 2.384 1.00 49.41 82 VAL A O 1
ATOM 651 N N . HIS A 1 83 ? 1.824 30.764 3.670 1.00 46.16 83 HIS A N 1
ATOM 652 C CA . HIS A 1 83 ? 2.340 32.123 3.739 1.00 46.16 83 HIS A CA 1
ATOM 653 C C . HIS A 1 83 ? 3.055 32.428 2.418 1.00 46.16 83 HIS A C 1
ATOM 655 O O . HIS A 1 83 ? 4.010 31.748 2.046 1.00 46.16 83 HIS A O 1
ATOM 661 N N . ARG A 1 84 ? 2.480 33.400 1.701 1.00 55.22 84 ARG A N 1
ATOM 662 C CA . ARG A 1 84 ? 3.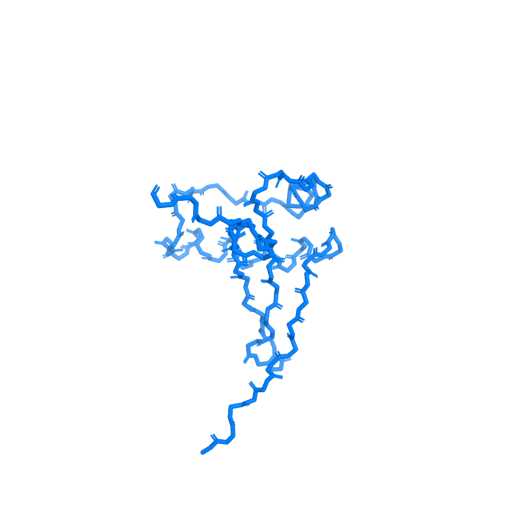007 34.038 0.490 1.00 55.22 84 ARG A CA 1
ATOM 663 C C . ARG A 1 84 ? 4.395 34.623 0.730 1.00 55.22 84 ARG A C 1
ATOM 665 O O . ARG A 1 84 ? 4.585 35.212 1.817 1.00 55.22 84 ARG A O 1
#